Protein AF-A0A395D2U9-F1 (afdb_monomer_lite)

Foldseek 3Di:
DDDPCQCDDPPGLLRLLVLQVVLVFDVSSVVVVVDDPDDDHDPLLVVVNVCRVVVNDDDDDDDDPVCVVNVVSVVSND

Structure (mmCIF, N/CA/C/O backbone):
data_AF-A0A395D2U9-F1
#
_entry.id   AF-A0A395D2U9-F1
#
loop_
_atom_site.group_PDB
_atom_site.id
_atom_site.type_symbol
_atom_site.label_atom_id
_atom_site.label_alt_id
_atom_site.label_comp_id
_atom_site.label_asym_id
_atom_site.label_entity_id
_atom_site.label_seq_id
_atom_site.pdbx_PDB_ins_code
_atom_site.Cartn_x
_atom_site.Cartn_y
_atom_site.Cartn_z
_atom_site.occupancy
_atom_site.B_iso_or_equiv
_atom_site.auth_seq_id
_atom_site.auth_comp_id
_atom_site.auth_asym_id
_atom_site.auth_atom_id
_atom_site.pdbx_PDB_model_num
ATOM 1 N N . MET A 1 1 ? 11.023 -14.736 -19.096 1.00 37.50 1 MET A N 1
ATOM 2 C CA . MET A 1 1 ? 10.629 -15.766 -18.105 1.00 37.50 1 MET A CA 1
ATOM 3 C C . MET A 1 1 ? 10.118 -15.000 -16.894 1.00 37.50 1 MET A C 1
ATOM 5 O O . MET A 1 1 ? 10.875 -14.189 -16.403 1.00 37.50 1 MET A O 1
ATOM 9 N N . SER A 1 2 ? 8.887 -15.042 -16.405 1.00 37.94 2 SER A N 1
ATOM 10 C CA . SER A 1 2 ? 7.720 -15.914 -16.535 1.00 37.94 2 SER A CA 1
ATOM 11 C C . SER A 1 2 ? 6.518 -15.060 -16.047 1.00 37.94 2 SER A C 1
ATOM 13 O O . SER A 1 2 ? 6.744 -14.160 -15.246 1.00 37.94 2 SER A O 1
ATOM 15 N N . ALA A 1 3 ? 5.306 -15.264 -16.579 1.00 41.47 3 ALA A N 1
ATOM 16 C CA . ALA A 1 3 ? 4.052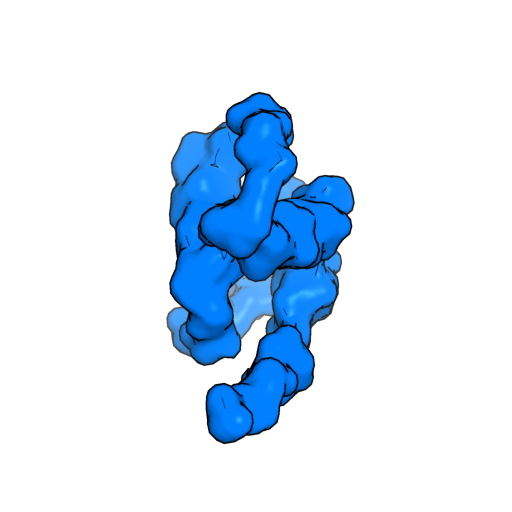 -14.499 -16.375 1.00 41.47 3 ALA A CA 1
ATOM 17 C C . ALA A 1 3 ? 3.956 -13.579 -15.125 1.00 41.47 3 ALA A C 1
ATOM 19 O O . ALA A 1 3 ? 4.132 -14.082 -14.022 1.00 41.47 3 ALA A O 1
ATOM 20 N N . ARG A 1 4 ? 3.573 -12.286 -15.256 1.00 48.56 4 ARG A N 1
ATOM 21 C CA . ARG A 1 4 ? 3.112 -11.459 -14.109 1.00 48.56 4 ARG A CA 1
ATOM 22 C C . ARG A 1 4 ? 1.727 -11.968 -13.673 1.00 48.56 4 ARG A C 1
ATOM 24 O O . ARG A 1 4 ? 0.742 -11.646 -14.332 1.00 48.56 4 ARG A O 1
ATOM 31 N N . PRO A 1 5 ? 1.592 -12.761 -12.598 1.00 45.62 5 PRO A N 1
ATOM 32 C CA . PRO A 1 5 ? 0.332 -13.388 -12.195 1.00 45.62 5 PRO A CA 1
ATOM 33 C C . PRO A 1 5 ? -0.544 -12.429 -11.366 1.00 45.62 5 PRO A C 1
ATOM 35 O O . PRO A 1 5 ? -1.469 -12.868 -10.690 1.00 45.62 5 PRO A O 1
ATOM 38 N N . GLU A 1 6 ? -0.242 -11.126 -11.394 1.00 47.00 6 GLU A N 1
ATOM 39 C CA . GLU A 1 6 ? -0.687 -10.062 -10.474 1.00 47.00 6 GLU A CA 1
ATOM 40 C C . GLU A 1 6 ? -2.202 -9.751 -10.521 1.00 47.00 6 GLU A C 1
ATOM 42 O O . GLU A 1 6 ? -2.687 -8.871 -9.813 1.00 47.00 6 GLU A O 1
ATOM 47 N N . LEU A 1 7 ? -2.976 -10.518 -11.296 1.00 47.53 7 LEU A N 1
ATOM 48 C CA . LEU A 1 7 ? -4.440 -10.452 -11.375 1.00 47.53 7 LEU A CA 1
ATOM 49 C C . LEU A 1 7 ? -5.146 -11.772 -10.996 1.00 47.53 7 LEU A C 1
ATOM 51 O O . LEU A 1 7 ? -6.372 -11.826 -11.020 1.00 47.53 7 LEU A O 1
ATOM 55 N N . ALA A 1 8 ? -4.420 -12.844 -10.660 1.00 44.06 8 ALA A N 1
ATOM 56 C CA . ALA A 1 8 ? -5.005 -14.178 -10.501 1.00 44.06 8 ALA A CA 1
ATOM 57 C C . ALA A 1 8 ? -5.252 -14.570 -9.028 1.00 44.06 8 ALA A C 1
ATOM 59 O O . ALA A 1 8 ? -4.342 -15.008 -8.321 1.00 44.06 8 ALA A O 1
ATOM 60 N N . GLY A 1 9 ? -6.517 -14.473 -8.602 1.00 45.28 9 GLY A N 1
ATOM 61 C CA . GLY A 1 9 ? -7.074 -15.060 -7.371 1.00 45.28 9 GLY A CA 1
ATOM 62 C C . GLY A 1 9 ? -8.009 -14.096 -6.629 1.00 45.28 9 GLY A C 1
ATOM 63 O O . GLY A 1 9 ? -7.739 -12.901 -6.675 1.00 45.28 9 GLY A O 1
ATOM 64 N N . PRO A 1 10 ? -9.073 -14.588 -5.952 1.00 44.50 10 PRO A N 1
ATOM 65 C CA . PRO A 1 10 ? -10.406 -13.976 -5.805 1.00 44.50 10 PRO A CA 1
ATOM 66 C C . PRO A 1 10 ? -10.451 -12.825 -4.798 1.00 44.50 10 PRO A C 1
ATOM 68 O O . PRO A 1 10 ? -11.150 -12.860 -3.790 1.00 44.50 10 PRO A O 1
ATOM 71 N N . ASN A 1 11 ? -9.586 -11.849 -5.006 1.00 57.88 11 ASN A N 1
ATOM 72 C CA . ASN A 1 11 ? -10.001 -10.523 -5.402 1.00 57.88 11 ASN A CA 1
ATOM 73 C C . ASN A 1 11 ? -8.692 -9.800 -5.736 1.00 57.88 11 ASN A C 1
ATOM 75 O O . ASN A 1 11 ? -7.898 -9.626 -4.817 1.00 57.88 11 ASN A O 1
ATOM 79 N N . GLY A 1 12 ? -8.378 -9.489 -6.997 1.00 80.88 12 GLY A N 1
ATOM 80 C CA . GLY A 1 12 ? -7.065 -8.950 -7.406 1.00 80.88 12 GLY A CA 1
ATOM 81 C C . GLY A 1 12 ? -6.634 -7.724 -6.580 1.00 80.88 12 GLY A C 1
ATOM 82 O O . GLY A 1 12 ? -7.443 -7.152 -5.854 1.00 80.88 12 GLY A O 1
ATOM 83 N N . VAL A 1 13 ? -5.375 -7.272 -6.687 1.00 87.44 13 VAL A N 1
ATOM 84 C CA . VAL A 1 13 ? -4.836 -6.153 -5.868 1.00 87.44 13 VAL A CA 1
ATOM 85 C C . VAL A 1 13 ? -5.792 -4.947 -5.772 1.00 87.44 13 VAL A C 1
ATOM 87 O O . VAL A 1 13 ? -5.976 -4.374 -4.702 1.00 87.44 13 VAL A O 1
ATOM 90 N N . ARG A 1 14 ? -6.508 -4.641 -6.864 1.00 89.38 14 ARG A N 1
ATOM 91 C CA . ARG A 1 14 ? -7.532 -3.584 -6.949 1.00 89.38 14 ARG A CA 1
ATOM 92 C C . ARG A 1 14 ? -8.798 -3.858 -6.140 1.00 89.38 14 ARG A C 1
ATOM 94 O O . ARG A 1 14 ? -9.331 -2.949 -5.514 1.00 89.38 14 ARG A O 1
ATOM 101 N N . GLU A 1 15 ? -9.314 -5.079 -6.173 1.00 88.94 15 GLU A N 1
ATOM 102 C CA . GLU A 1 15 ? -10.530 -5.441 -5.441 1.00 88.94 15 GLU A CA 1
ATOM 103 C C . GLU A 1 15 ? -10.260 -5.480 -3.934 1.00 88.94 15 GLU A C 1
ATOM 105 O O . GLU A 1 15 ? -11.077 -4.985 -3.159 1.00 88.94 15 GLU A O 1
ATOM 110 N N . ARG A 1 16 ? -9.080 -5.962 -3.516 1.00 90.75 16 ARG A N 1
ATOM 111 C CA . ARG A 1 16 ? -8.629 -5.841 -2.119 1.00 90.75 16 ARG A CA 1
ATOM 112 C C . ARG A 1 16 ? -8.495 -4.390 -1.691 1.00 90.75 16 ARG A C 1
ATOM 114 O O . ARG A 1 16 ? -9.059 -4.024 -0.662 1.00 90.75 16 ARG A O 1
ATOM 121 N N . ALA A 1 17 ? -7.805 -3.565 -2.478 1.00 92.06 17 ALA A N 1
ATOM 122 C CA . ALA A 1 17 ? -7.679 -2.139 -2.192 1.00 92.06 17 ALA A CA 1
ATOM 123 C C . ALA A 1 17 ? -9.055 -1.474 -2.041 1.00 92.06 17 ALA A C 1
ATOM 125 O O . ALA A 1 17 ? -9.293 -0.766 -1.064 1.00 92.06 17 ALA A O 1
ATOM 126 N N . ARG A 1 18 ? -10.007 -1.793 -2.928 1.00 91.56 18 ARG A N 1
ATOM 127 C CA . ARG A 1 18 ? -11.387 -1.300 -2.846 1.00 91.56 18 ARG A CA 1
ATOM 128 C C . ARG A 1 18 ? -12.100 -1.751 -1.571 1.00 91.56 18 ARG A C 1
ATOM 130 O O . ARG A 1 18 ? -12.720 -0.919 -0.915 1.00 91.56 18 ARG A O 1
ATOM 137 N N . ALA A 1 19 ? -12.016 -3.030 -1.209 1.00 91.62 19 ALA A N 1
ATOM 138 C CA . ALA A 1 19 ? -12.628 -3.549 0.015 1.00 91.62 19 ALA A CA 1
ATOM 139 C C . ALA A 1 19 ? -12.041 -2.879 1.270 1.00 91.62 19 ALA A C 1
ATOM 141 O O . ALA A 1 19 ? -12.779 -2.486 2.172 1.00 91.62 19 ALA A O 1
ATOM 142 N N . ILE A 1 20 ? -10.720 -2.684 1.298 1.00 92.75 20 ILE A N 1
ATOM 143 C CA . ILE A 1 20 ? -10.005 -2.005 2.387 1.00 92.75 20 ILE A CA 1
ATOM 144 C C . ILE A 1 20 ? -10.421 -0.536 2.490 1.00 92.75 20 ILE A C 1
ATOM 146 O O . ILE A 1 20 ? -10.696 -0.053 3.589 1.00 92.75 20 ILE A O 1
ATOM 150 N N . PHE A 1 21 ? -10.512 0.163 1.357 1.00 92.44 21 PHE A N 1
ATOM 151 C CA . PHE A 1 21 ? -10.956 1.553 1.305 1.00 92.44 21 PHE A CA 1
ATOM 152 C C . PHE A 1 21 ? -12.401 1.704 1.793 1.00 92.44 21 PHE A C 1
ATOM 154 O O . PHE A 1 21 ? -12.675 2.535 2.655 1.00 92.44 21 PHE A O 1
ATOM 161 N N . GLN A 1 22 ? -13.316 0.859 1.305 1.00 92.12 22 GLN A N 1
ATOM 162 C CA . GLN A 1 22 ? -14.730 0.883 1.699 1.00 92.12 22 GLN A CA 1
ATOM 163 C C . GLN A 1 22 ? -14.939 0.571 3.183 1.00 92.12 22 GLN A C 1
ATOM 165 O O . GLN A 1 22 ? -15.833 1.138 3.804 1.00 92.12 2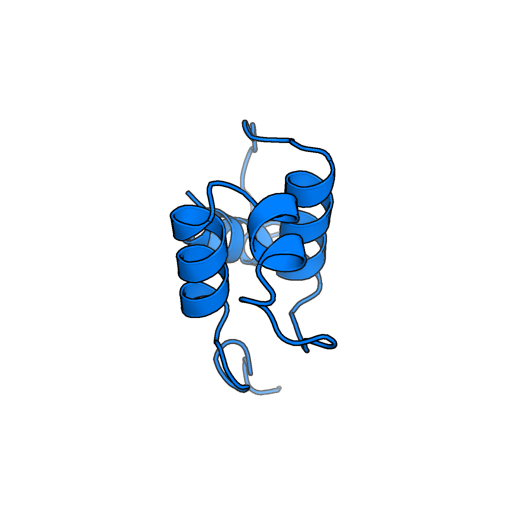2 GLN A O 1
ATOM 170 N N . ALA A 1 23 ? -14.102 -0.288 3.765 1.00 92.00 23 ALA A N 1
ATOM 171 C CA . ALA A 1 23 ? -14.140 -0.580 5.193 1.00 92.00 23 ALA A CA 1
ATOM 172 C C . ALA A 1 23 ? -13.562 0.551 6.068 1.00 92.00 23 ALA A C 1
ATOM 174 O O . ALA A 1 23 ? -13.705 0.512 7.287 1.00 92.00 23 ALA A O 1
ATOM 175 N N . GLY A 1 24 ? -12.885 1.542 5.478 1.00 91.25 24 GLY A N 1
ATOM 176 C CA . GLY A 1 24 ? -12.193 2.605 6.214 1.00 91.25 24 GLY A CA 1
ATOM 177 C C . GLY A 1 24 ? -10.813 2.205 6.750 1.00 91.25 24 GLY A C 1
ATOM 178 O O . GLY A 1 24 ? -10.245 2.921 7.577 1.00 91.25 24 GLY A O 1
ATOM 179 N N . GLY A 1 25 ? -10.256 1.085 6.279 1.00 91.44 25 GLY A N 1
ATOM 180 C CA . GLY A 1 25 ? -8.931 0.601 6.657 1.00 91.44 25 GLY A CA 1
ATOM 181 C C . GLY A 1 25 ? -8.817 -0.923 6.686 1.00 91.44 25 GLY A C 1
ATOM 182 O O . GLY A 1 25 ? -9.804 -1.659 6.65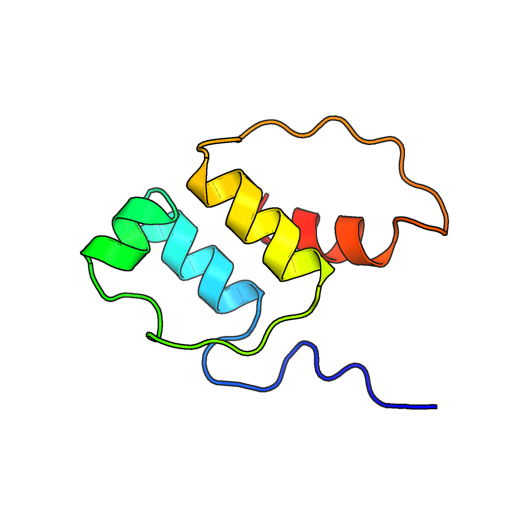4 1.00 91.44 25 GLY A O 1
ATOM 183 N N . LEU A 1 26 ? -7.574 -1.415 6.745 1.00 92.50 26 LEU A N 1
ATOM 184 C CA . LEU A 1 26 ? -7.292 -2.852 6.676 1.00 92.50 26 LEU A CA 1
ATOM 185 C C . LEU A 1 26 ? -7.837 -3.604 7.896 1.00 92.50 26 LEU A C 1
ATOM 187 O O . LEU A 1 26 ? -8.420 -4.675 7.753 1.00 92.50 26 LEU A O 1
ATOM 191 N N . ASN A 1 27 ? -7.685 -3.037 9.094 1.00 92.69 27 ASN A N 1
ATOM 192 C CA . ASN A 1 27 ? -8.176 -3.664 10.322 1.00 92.69 27 ASN A CA 1
ATOM 193 C C . ASN A 1 27 ? -9.709 -3.760 10.327 1.00 92.69 27 ASN A C 1
ATOM 195 O O . ASN A 1 27 ? -10.254 -4.782 10.735 1.00 92.69 27 ASN A O 1
ATOM 199 N N . GLN A 1 28 ? -10.399 -2.740 9.813 1.00 93.50 28 GLN A N 1
ATOM 200 C CA . GLN A 1 28 ? -11.852 -2.738 9.654 1.00 93.50 28 GLN A CA 1
ATOM 201 C C . GLN A 1 28 ? -12.300 -3.777 8.620 1.00 93.50 28 GLN A C 1
ATOM 203 O O . GLN A 1 28 ? -13.242 -4.521 8.876 1.00 93.50 28 GLN A O 1
ATOM 208 N N . ALA A 1 29 ? -11.594 -3.891 7.490 1.00 92.31 29 ALA A N 1
ATOM 209 C CA . ALA A 1 29 ? -11.896 -4.892 6.467 1.00 92.31 29 ALA A CA 1
ATOM 210 C C . ALA A 1 29 ? -11.735 -6.328 6.988 1.00 92.31 29 ALA A C 1
ATOM 212 O O . ALA A 1 29 ? -12.554 -7.195 6.681 1.00 92.31 29 ALA A O 1
ATOM 213 N N . LEU A 1 30 ? -10.708 -6.571 7.809 1.00 91.25 30 LEU A N 1
ATOM 214 C CA . LEU A 1 30 ? -10.497 -7.855 8.480 1.00 91.25 30 LEU A CA 1
ATOM 215 C C . LEU A 1 30 ? -11.592 -8.140 9.517 1.00 91.25 30 LEU A C 1
ATOM 217 O O . LEU A 1 30 ? -12.126 -9.245 9.537 1.00 91.25 30 LEU A O 1
ATOM 221 N N . ALA A 1 31 ? -11.955 -7.152 10.341 1.00 91.88 31 ALA A N 1
ATOM 222 C CA . ALA A 1 31 ? -13.006 -7.297 11.350 1.00 91.88 31 ALA A CA 1
ATOM 223 C C . ALA A 1 31 ? -14.389 -7.558 10.728 1.00 91.88 31 ALA A C 1
ATOM 225 O O . ALA A 1 31 ? -15.168 -8.341 11.262 1.00 91.88 31 ALA A O 1
ATOM 226 N N . ALA A 1 32 ? -14.671 -6.941 9.579 1.00 90.94 32 ALA A N 1
ATOM 227 C CA . ALA A 1 32 ? -15.908 -7.122 8.825 1.00 90.94 32 ALA A CA 1
ATOM 228 C C . ALA A 1 32 ? -15.931 -8.401 7.963 1.00 90.94 32 ALA A C 1
ATOM 230 O O . ALA A 1 32 ? -16.934 -8.673 7.308 1.00 90.94 32 ALA A O 1
ATOM 231 N N . GLY A 1 33 ? -14.839 -9.176 7.922 1.00 90.12 33 GLY A N 1
ATOM 232 C CA . GLY A 1 33 ? -14.754 -10.392 7.106 1.00 90.12 33 GLY A CA 1
ATOM 233 C C . GLY A 1 33 ? -14.785 -10.137 5.594 1.00 90.12 33 GLY A C 1
ATOM 234 O O . GLY A 1 33 ? -15.122 -11.036 4.830 1.00 90.12 33 GLY A O 1
ATOM 235 N N . LEU A 1 34 ? -14.433 -8.924 5.150 1.00 88.19 34 LEU A N 1
ATOM 236 C CA . LEU A 1 34 ? -14.464 -8.518 3.737 1.00 88.19 34 LEU A CA 1
ATOM 237 C C . LEU A 1 34 ? -13.274 -9.053 2.928 1.00 88.19 34 LEU A C 1
ATOM 239 O O . LEU A 1 34 ? -13.242 -8.924 1.704 1.00 88.19 34 LEU A O 1
ATOM 243 N N . LEU A 1 35 ? -12.279 -9.629 3.606 1.00 88.00 35 LEU A N 1
ATOM 244 C CA . LEU A 1 35 ? -11.074 -10.185 3.002 1.00 88.00 35 LEU A CA 1
ATOM 245 C C . LEU A 1 35 ? -10.976 -11.694 3.276 1.00 88.00 35 LEU A C 1
ATOM 247 O O . LEU A 1 35 ? -11.283 -12.133 4.388 1.00 88.00 35 LEU A O 1
ATOM 251 N N . PRO A 1 36 ? -10.495 -12.497 2.308 1.00 86.62 36 PRO A N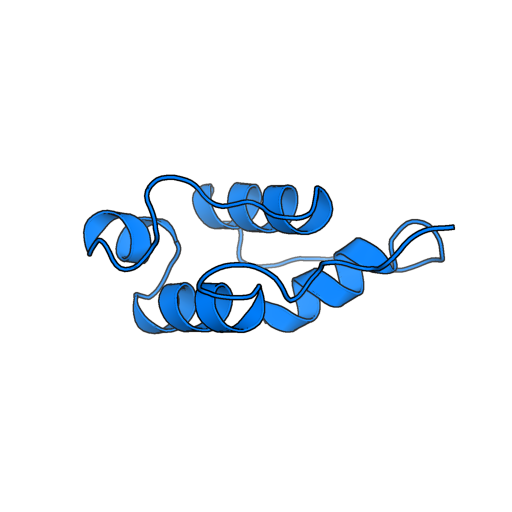 1
ATOM 252 C CA . PRO A 1 36 ? -10.211 -13.907 2.536 1.00 86.62 36 PRO A CA 1
ATOM 253 C C . PRO A 1 36 ? -9.194 -14.114 3.663 1.00 86.62 36 PRO A C 1
ATOM 255 O O . PRO A 1 36 ? -8.250 -13.340 3.819 1.00 86.62 36 PRO A O 1
ATOM 258 N N . ARG A 1 37 ? -9.326 -15.226 4.398 1.00 86.31 37 ARG A N 1
ATOM 259 C CA . ARG A 1 37 ? -8.395 -15.600 5.480 1.00 86.31 37 ARG A CA 1
ATOM 260 C C . ARG A 1 37 ? -6.951 -15.786 4.998 1.00 86.31 37 ARG A C 1
ATOM 262 O O . ARG A 1 37 ? -6.018 -15.532 5.753 1.00 86.31 37 ARG A O 1
ATOM 269 N N . HIS A 1 38 ? -6.774 -16.235 3.757 1.00 87.94 38 HIS A N 1
ATOM 270 C CA . HIS A 1 38 ? -5.474 -16.377 3.110 1.00 87.94 38 HIS A CA 1
ATOM 271 C C . HIS A 1 38 ? -5.539 -15.750 1.723 1.00 87.94 38 HIS A C 1
ATOM 273 O O . HIS A 1 38 ? -6.479 -16.000 0.969 1.00 87.94 38 HIS A O 1
ATOM 279 N N . VAL A 1 39 ? -4.524 -14.962 1.382 1.00 86.12 39 VAL A N 1
ATOM 280 C CA . VAL A 1 39 ? -4.386 -14.328 0.072 1.00 86.12 39 VAL A CA 1
ATOM 281 C C . VAL A 1 39 ? -3.000 -14.618 -0.482 1.00 86.12 39 VAL A C 1
ATOM 283 O O . VAL A 1 39 ? -2.016 -14.643 0.255 1.00 86.12 39 VAL A O 1
ATOM 286 N N . LYS A 1 40 ? -2.924 -14.843 -1.793 1.00 88.12 40 LYS A N 1
ATOM 287 C CA . LYS A 1 40 ? -1.658 -14.894 -2.519 1.00 88.12 40 LYS A CA 1
ATOM 288 C C . LYS A 1 40 ? -1.425 -13.518 -3.131 1.00 88.12 40 LYS A C 1
ATOM 290 O O . LYS A 1 40 ? -2.256 -13.044 -3.902 1.00 88.12 40 LYS A O 1
ATOM 295 N N . VAL A 1 41 ? -0.321 -12.888 -2.759 1.00 89.62 41 VAL A N 1
ATOM 296 C CA . VAL A 1 41 ? 0.032 -11.516 -3.144 1.00 89.62 41 VAL A CA 1
ATOM 297 C C . VAL A 1 41 ? 1.503 -11.453 -3.547 1.00 89.62 41 VAL A C 1
ATOM 299 O O . VAL A 1 41 ? 2.270 -12.362 -3.216 1.00 89.62 41 VAL A O 1
ATOM 302 N N . SER A 1 42 ? 1.903 -10.406 -4.269 1.00 90.75 42 SER A N 1
ATOM 303 C CA . SER A 1 42 ? 3.326 -10.132 -4.488 1.00 90.75 42 SER A CA 1
ATOM 304 C C . SER A 1 42 ? 3.992 -9.689 -3.180 1.00 90.75 42 SER A C 1
ATOM 306 O O . SER A 1 42 ? 3.321 -9.268 -2.233 1.00 90.75 42 SER A O 1
ATOM 308 N N . LEU A 1 43 ? 5.326 -9.760 -3.121 1.00 91.50 43 LEU A N 1
ATOM 309 C CA . LEU A 1 43 ? 6.081 -9.240 -1.977 1.00 91.50 43 LEU A CA 1
ATOM 310 C C . LEU A 1 43 ? 5.782 -7.751 -1.750 1.00 91.50 43 LEU A C 1
ATOM 312 O O . LEU A 1 43 ? 5.554 -7.335 -0.618 1.00 91.50 43 LEU A O 1
ATOM 316 N N . SER A 1 44 ? 5.726 -6.967 -2.826 1.00 92.75 44 SER A N 1
ATOM 317 C CA . SER A 1 44 ? 5.454 -5.531 -2.759 1.00 92.75 44 SER A CA 1
ATOM 318 C C . SER A 1 44 ? 4.071 -5.223 -2.188 1.00 92.75 44 SER A C 1
ATOM 320 O O . SER A 1 44 ? 3.943 -4.360 -1.323 1.00 92.75 44 SER A O 1
ATOM 322 N N . GLU A 1 45 ? 3.037 -5.971 -2.581 1.00 92.50 45 GLU A N 1
ATOM 323 C CA . GLU A 1 45 ? 1.708 -5.832 -1.974 1.00 92.50 45 GLU A CA 1
ATOM 324 C C . GLU A 1 45 ? 1.689 -6.262 -0.508 1.00 92.50 45 GLU A C 1
ATOM 326 O O . GLU A 1 45 ? 1.080 -5.577 0.313 1.00 92.50 45 GLU A O 1
ATOM 331 N N . ALA A 1 46 ? 2.392 -7.337 -0.144 1.00 93.62 46 ALA A N 1
ATOM 332 C CA . ALA A 1 46 ? 2.500 -7.740 1.255 1.00 93.62 46 ALA A CA 1
ATOM 333 C C . ALA A 1 46 ? 3.117 -6.632 2.129 1.00 93.62 46 ALA A C 1
ATOM 335 O O . ALA A 1 46 ? 2.647 -6.405 3.246 1.00 93.62 46 ALA A O 1
ATOM 336 N N . VAL A 1 47 ? 4.118 -5.906 1.614 1.00 93.50 47 VAL A N 1
ATOM 337 C CA . VAL A 1 47 ? 4.711 -4.746 2.299 1.00 93.50 47 VAL A CA 1
ATOM 338 C C . VAL A 1 47 ? 3.676 -3.635 2.489 1.00 93.50 47 VAL A C 1
ATOM 340 O O . VAL A 1 47 ? 3.503 -3.159 3.611 1.00 93.50 47 VAL A O 1
ATOM 343 N N . VAL A 1 48 ? 2.939 -3.257 1.438 1.00 94.00 48 VAL A N 1
ATOM 344 C CA . VAL A 1 48 ? 1.892 -2.219 1.526 1.00 94.00 48 VAL A CA 1
ATOM 345 C C . VAL A 1 48 ? 0.804 -2.603 2.534 1.00 94.00 48 VAL A C 1
ATOM 347 O O . VAL A 1 48 ? 0.446 -1.798 3.393 1.00 94.00 48 VAL A O 1
ATOM 350 N N . LEU A 1 49 ? 0.320 -3.848 2.504 1.00 93.50 49 LEU A N 1
ATOM 351 C CA . LEU A 1 49 ? -0.660 -4.348 3.475 1.00 93.50 49 LEU A CA 1
ATOM 352 C C . LEU A 1 49 ? -0.109 -4.331 4.911 1.00 93.50 49 LEU A C 1
ATOM 354 O O . LEU A 1 49 ? -0.831 -3.975 5.844 1.00 93.50 49 LEU A O 1
ATOM 358 N N . GLY A 1 50 ? 1.168 -4.671 5.102 1.00 94.12 50 GLY A N 1
ATOM 359 C CA . GLY A 1 50 ? 1.842 -4.587 6.400 1.00 94.12 50 GLY A CA 1
ATOM 360 C C . GLY A 1 50 ? 1.867 -3.162 6.959 1.00 94.12 50 GLY A C 1
ATOM 361 O O . GLY A 1 50 ? 1.524 -2.950 8.124 1.00 94.12 50 GLY A O 1
ATOM 362 N N . LEU A 1 51 ? 2.187 -2.179 6.115 1.00 94.75 51 LEU A N 1
ATOM 363 C CA . LEU A 1 51 ? 2.191 -0.760 6.479 1.00 94.75 51 LEU A CA 1
ATOM 364 C C . LEU A 1 51 ? 0.775 -0.253 6.799 1.00 94.75 51 LEU A C 1
ATOM 366 O O . LEU A 1 51 ? 0.563 0.393 7.829 1.00 94.75 51 LEU A O 1
ATOM 370 N N . LEU A 1 52 ? -0.225 -0.627 5.994 1.00 93.19 52 LEU A N 1
ATOM 371 C CA . LEU A 1 52 ? -1.631 -0.303 6.260 1.00 93.19 52 LEU A CA 1
ATOM 372 C C . LEU A 1 52 ? -2.126 -0.893 7.587 1.00 93.19 52 LEU A C 1
ATOM 374 O O . LEU A 1 52 ? -2.869 -0.231 8.313 1.00 93.19 52 LEU A O 1
ATOM 378 N N . LYS A 1 53 ? -1.693 -2.109 7.947 1.00 93.44 53 LYS A N 1
ATOM 379 C CA . LYS A 1 53 ? -2.030 -2.743 9.236 1.00 93.44 53 LYS A CA 1
ATOM 380 C C . LYS A 1 53 ? -1.510 -1.932 10.424 1.00 93.44 53 LYS A C 1
ATOM 382 O O . LYS A 1 53 ? -2.179 -1.849 11.454 1.00 93.44 53 LYS A O 1
ATOM 387 N N . GLN A 1 54 ? -0.343 -1.311 10.261 1.00 94.25 54 GLN A N 1
ATOM 388 C CA . GLN A 1 54 ? 0.290 -0.419 11.236 1.00 94.25 54 GLN A CA 1
ATOM 389 C C . GLN A 1 54 ? -0.272 1.012 11.197 1.00 94.25 54 GLN A C 1
ATOM 391 O O . GLN A 1 54 ? 0.245 1.894 11.875 1.00 94.25 54 GLN A O 1
ATOM 396 N N . SER A 1 55 ? -1.347 1.253 10.438 1.00 90.81 55 SER A N 1
ATOM 397 C CA . SER A 1 55 ? -1.962 2.573 10.257 1.00 90.81 55 SER A CA 1
ATOM 398 C C . SER A 1 55 ? -1.046 3.610 9.592 1.00 90.81 55 SER A C 1
ATOM 400 O O . SER A 1 55 ? -1.266 4.813 9.741 1.00 90.81 55 SER A O 1
ATOM 402 N N . VAL A 1 56 ? -0.048 3.172 8.818 1.00 93.38 56 VAL A N 1
ATOM 403 C CA . VAL A 1 56 ? 0.747 4.064 7.964 1.00 93.38 56 VAL A CA 1
ATOM 404 C C . VAL A 1 56 ? -0.112 4.494 6.773 1.00 93.38 56 VAL A C 1
ATOM 406 O O . VAL A 1 56 ? -0.705 3.668 6.083 1.00 93.38 56 VAL A O 1
ATOM 409 N N . ARG A 1 57 ? -0.226 5.810 6.563 1.00 88.00 57 ARG A N 1
ATOM 410 C CA . ARG A 1 57 ? -1.147 6.417 5.576 1.00 88.00 57 ARG A CA 1
ATOM 411 C C . ARG A 1 57 ? -0.472 7.405 4.631 1.00 88.00 57 ARG A C 1
ATOM 413 O O . ARG A 1 57 ? -1.101 7.872 3.692 1.00 88.00 57 ARG A O 1
ATOM 420 N N . LYS A 1 58 ? 0.775 7.775 4.913 1.00 89.81 58 LYS A N 1
ATOM 421 C CA . LYS A 1 58 ? 1.550 8.741 4.135 1.00 89.81 58 LYS A CA 1
ATOM 422 C C . LYS A 1 58 ? 2.866 8.084 3.760 1.00 89.81 58 LYS A C 1
ATOM 424 O O . LYS A 1 58 ? 3.595 7.643 4.645 1.00 89.81 58 LYS A O 1
ATOM 429 N N . TYR A 1 59 ? 3.147 8.038 2.466 1.00 88.81 59 TYR A N 1
ATOM 430 C CA . TYR A 1 59 ? 4.367 7.469 1.912 1.00 88.81 59 TYR A CA 1
ATOM 431 C C . TYR A 1 59 ? 5.143 8.587 1.226 1.00 88.81 59 TYR A C 1
ATOM 433 O O . TYR A 1 59 ? 4.576 9.352 0.451 1.00 88.81 59 TYR A O 1
ATOM 441 N N . ILE A 1 60 ? 6.433 8.697 1.525 1.00 88.44 60 ILE A N 1
ATOM 442 C CA . ILE A 1 60 ? 7.355 9.563 0.791 1.00 88.44 60 ILE A CA 1
ATOM 443 C C . ILE A 1 60 ? 8.374 8.628 0.157 1.00 88.44 60 ILE A C 1
ATOM 445 O O . ILE A 1 60 ? 9.070 7.906 0.870 1.00 88.44 60 ILE A O 1
ATOM 449 N N . ALA A 1 61 ? 8.428 8.606 -1.171 1.00 83.81 61 ALA A N 1
ATOM 450 C CA . ALA A 1 61 ? 9.310 7.723 -1.917 1.00 83.81 61 ALA A CA 1
ATOM 451 C C . ALA A 1 61 ? 9.964 8.466 -3.084 1.00 83.81 61 ALA A C 1
ATOM 453 O O . ALA A 1 61 ? 9.338 9.296 -3.740 1.00 83.81 61 ALA A O 1
ATOM 454 N N . VAL A 1 62 ? 11.226 8.130 -3.352 1.00 85.94 62 VAL A N 1
ATOM 455 C CA . VAL A 1 62 ? 11.939 8.517 -4.572 1.00 85.94 62 VAL A CA 1
ATOM 456 C C . VAL A 1 62 ? 12.030 7.264 -5.433 1.00 85.94 62 VAL A C 1
ATOM 458 O O . VAL A 1 62 ? 12.769 6.333 -5.110 1.00 85.94 62 VAL A O 1
ATOM 461 N N . PHE A 1 63 ? 11.210 7.194 -6.480 1.00 81.25 63 PHE A N 1
ATOM 462 C CA . PHE A 1 63 ? 11.124 6.001 -7.315 1.00 81.25 63 PHE A CA 1
ATOM 463 C C . PHE A 1 63 ? 12.278 5.940 -8.322 1.00 81.25 63 PHE A C 1
ATOM 465 O O . PHE A 1 63 ? 12.561 6.901 -9.032 1.00 81.25 63 PHE A O 1
ATOM 472 N N . GLY A 1 64 ? 12.914 4.773 -8.401 1.00 83.25 64 GLY A N 1
ATOM 473 C CA . GLY A 1 64 ? 13.874 4.395 -9.437 1.00 83.25 64 GLY A CA 1
ATOM 474 C C . GLY A 1 64 ? 13.617 2.956 -9.889 1.00 83.25 64 GLY A C 1
ATOM 475 O O . GLY A 1 64 ? 12.671 2.321 -9.423 1.00 83.25 64 GLY A O 1
ATOM 476 N N . HIS A 1 65 ? 14.468 2.408 -10.761 1.00 84.44 65 HIS A N 1
ATOM 477 C CA . HIS A 1 65 ? 14.260 1.073 -11.349 1.00 84.44 65 HIS A CA 1
ATOM 478 C C . HIS A 1 65 ? 14.113 -0.071 -10.326 1.00 84.44 65 HIS A C 1
ATOM 480 O O . HIS A 1 65 ? 13.441 -1.056 -10.613 1.00 84.44 65 HIS A O 1
ATOM 486 N N . GLY A 1 66 ? 14.694 0.056 -9.128 1.00 83.38 66 GLY A N 1
ATOM 487 C CA . GLY A 1 66 ? 14.539 -0.935 -8.055 1.00 83.38 66 GLY A CA 1
ATOM 488 C C . GLY A 1 66 ? 13.175 -0.916 -7.351 1.00 83.38 66 GLY A C 1
ATOM 489 O O . GLY A 1 66 ? 12.848 -1.867 -6.650 1.00 83.38 66 GLY A O 1
ATOM 490 N N . SER A 1 67 ? 12.375 0.137 -7.544 1.00 86.62 67 SER A N 1
ATOM 491 C CA . SER A 1 67 ? 11.123 0.373 -6.807 1.00 86.62 67 SER A CA 1
ATOM 492 C C . SER A 1 67 ? 9.886 0.399 -7.706 1.00 86.62 67 SER A C 1
ATOM 494 O O . SER A 1 67 ? 8.805 0.725 -7.223 1.00 86.62 67 SER A O 1
ATOM 496 N N . THR A 1 68 ? 10.020 0.071 -8.997 1.00 89.62 68 THR A N 1
ATOM 497 C CA . THR A 1 68 ? 8.915 0.128 -9.970 1.00 89.62 68 THR A CA 1
ATOM 498 C C . TH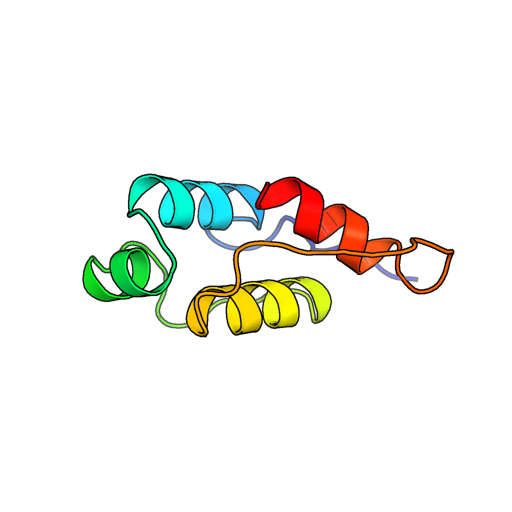R A 1 68 ? 7.729 -0.740 -9.550 1.00 89.62 68 THR A C 1
ATOM 500 O O . THR A 1 68 ? 6.603 -0.261 -9.555 1.00 89.62 68 THR A O 1
ATOM 503 N N . ASP A 1 69 ? 7.975 -1.976 -9.107 1.00 88.94 69 ASP A N 1
ATOM 504 C CA . ASP A 1 69 ? 6.907 -2.894 -8.680 1.00 88.94 69 ASP A CA 1
ATOM 505 C C . ASP A 1 69 ? 6.143 -2.370 -7.449 1.00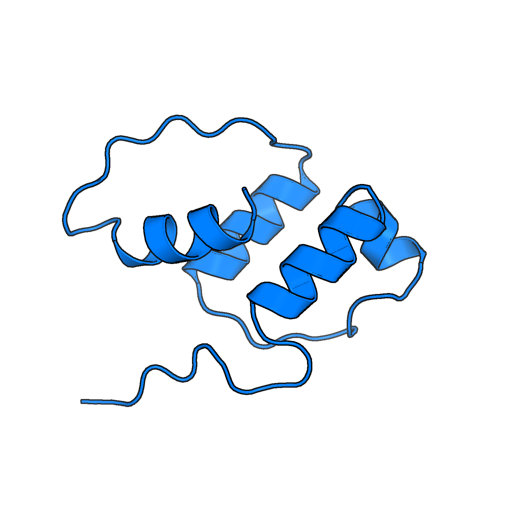 88.94 69 ASP A C 1
ATOM 507 O O . ASP A 1 69 ? 4.915 -2.378 -7.404 1.00 88.94 69 ASP A O 1
ATOM 511 N N . LEU A 1 70 ? 6.867 -1.827 -6.464 1.00 90.12 70 LEU A N 1
ATOM 512 C CA . LEU A 1 70 ? 6.255 -1.233 -5.276 1.00 90.12 70 LEU A CA 1
ATOM 513 C C . LEU A 1 70 ? 5.469 0.039 -5.610 1.00 90.12 70 LEU A C 1
ATOM 515 O O . LEU A 1 70 ? 4.409 0.260 -5.029 1.00 90.12 70 LEU A O 1
ATOM 519 N N . ALA A 1 71 ? 5.963 0.854 -6.543 1.00 90.00 71 ALA A N 1
ATOM 520 C CA . ALA A 1 71 ? 5.266 2.046 -7.017 1.00 90.00 71 ALA A CA 1
ATOM 521 C C . ALA A 1 71 ? 3.946 1.684 -7.718 1.00 90.00 71 ALA A C 1
ATOM 523 O O . ALA A 1 71 ? 2.909 2.279 -7.420 1.00 90.00 71 ALA A O 1
ATOM 524 N N . ASP A 1 72 ? 3.974 0.673 -8.593 1.00 89.94 72 ASP A N 1
ATOM 525 C CA . ASP A 1 72 ? 2.791 0.174 -9.301 1.00 89.94 72 ASP A CA 1
ATOM 526 C C . ASP A 1 72 ? 1.719 -0.321 -8.319 1.00 89.94 72 ASP A C 1
ATOM 528 O O . ASP A 1 72 ? 0.534 -0.023 -8.487 1.00 89.94 72 ASP A O 1
ATOM 532 N N . VAL A 1 73 ? 2.130 -1.032 -7.264 1.00 92.25 73 VAL A N 1
ATOM 533 C CA . VAL A 1 73 ? 1.226 -1.502 -6.208 1.00 92.25 73 VAL A CA 1
ATOM 534 C C . VAL A 1 73 ? 0.710 -0.350 -5.348 1.00 92.25 73 VAL A C 1
ATOM 536 O O . VAL A 1 73 ? -0.493 -0.284 -5.104 1.00 92.25 73 VAL A O 1
ATOM 539 N N . LEU A 1 74 ? 1.576 0.559 -4.886 1.00 91.69 74 LEU A N 1
ATOM 540 C CA . LEU A 1 74 ? 1.177 1.700 -4.051 1.00 91.69 74 LEU A CA 1
ATOM 541 C C . LEU A 1 74 ? 0.088 2.532 -4.730 1.00 91.69 74 LEU A C 1
ATOM 543 O O . LEU A 1 74 ? -0.909 2.843 -4.090 1.00 91.69 74 LEU A O 1
ATOM 547 N N . ARG A 1 75 ? 0.215 2.777 -6.039 1.00 89.19 75 ARG A N 1
ATOM 548 C CA . ARG A 1 75 ? -0.776 3.495 -6.859 1.00 89.19 75 ARG A CA 1
ATOM 549 C C . ARG A 1 75 ? -2.173 2.857 -6.853 1.00 89.19 75 ARG A C 1
ATOM 551 O O . ARG A 1 75 ? -3.155 3.517 -7.173 1.00 89.19 75 ARG A O 1
ATOM 558 N N . VAL A 1 76 ? -2.293 1.566 -6.541 1.00 91.81 76 VAL A N 1
ATOM 559 C CA . VAL A 1 76 ? -3.596 0.888 -6.419 1.00 91.81 76 VAL A CA 1
ATOM 560 C C . VAL A 1 76 ? -4.278 1.184 -5.076 1.00 91.81 76 VAL A C 1
ATOM 562 O O . VAL A 1 76 ? -5.500 1.086 -4.992 1.00 91.81 76 VAL A O 1
ATOM 565 N N . TYR A 1 77 ? -3.501 1.532 -4.049 1.00 89.56 77 TYR A N 1
ATOM 566 C CA . TYR A 1 77 ? -3.957 1.801 -2.682 1.00 89.56 77 TYR A CA 1
ATOM 567 C C . TYR A 1 77 ? -3.990 3.299 -2.323 1.00 89.56 77 TYR A C 1
ATOM 569 O O . TYR A 1 77 ? -4.308 3.625 -1.176 1.00 89.56 77 TYR A O 1
ATOM 577 N N . GLU A 1 78 ? -3.641 4.180 -3.268 1.00 79.62 78 GLU A N 1
ATOM 578 C CA . GLU A 1 78 ? -3.853 5.634 -3.173 1.00 79.62 78 GLU A CA 1
ATOM 579 C C . GLU A 1 78 ? -5.341 6.014 -3.143 1.00 79.62 78 GLU A C 1
ATOM 581 O O . GLU A 1 78 ? -6.157 5.343 -3.820 1.00 79.62 78 GLU A O 1
#

Sequence (78 aa):
MSARPELAGPNGVRERARAIFQAGGLNQALAAGLLPRHVKVSLSEAVVLGLLKQSVRKYIAVFGHGSTDLADVLRVYE

Secondary structure (DSSP, 8-state):
-----TT-SSS-HHHHHHHHHHTTSHHHHHHTT-S-SS----HHHHHHHHHHHTT---------GGGHHHHHHHHHH-

pLDDT: mean 83.6, std 15.99, range [37.5, 94.75]

Radius of gyration: 12.74 Å; chains: 1; bounding box: 30×26×30 Å